Protein AF-A0A1M3EFM2-F1 (afdb_monomer)

Radius of gyration: 23.02 Å; Cα contacts (8 Å, |Δi|>4): 72; chains: 1; bounding box: 54×41×73 Å

Structure (mmCIF, N/CA/C/O backbone):
data_AF-A0A1M3EFM2-F1
#
_entry.id   AF-A0A1M3EFM2-F1
#
loop_
_atom_site.group_PDB
_atom_site.id
_atom_site.type_symbol
_atom_site.label_atom_id
_atom_site.label_alt_id
_atom_site.label_comp_id
_atom_site.label_asym_id
_atom_site.label_entity_id
_atom_site.label_seq_id
_atom_site.pdbx_PDB_ins_code
_atom_site.Cartn_x
_atom_site.Cartn_y
_atom_site.Cartn_z
_atom_site.occupancy
_atom_site.B_iso_or_equiv
_atom_site.auth_seq_id
_atom_site.auth_comp_id
_atom_site.auth_asym_id
_atom_site.auth_atom_id
_atom_site.pdbx_PDB_model_num
ATOM 1 N N . MET A 1 1 ? 13.721 -20.214 -5.350 1.00 54.94 1 MET A N 1
ATOM 2 C CA . MET A 1 1 ? 12.243 -20.210 -5.409 1.00 54.94 1 MET A CA 1
ATOM 3 C C . MET A 1 1 ? 11.793 -18.857 -5.957 1.00 54.94 1 MET A C 1
ATOM 5 O O . MET A 1 1 ? 11.859 -17.888 -5.216 1.00 54.94 1 MET A O 1
ATOM 9 N N . ARG A 1 2 ? 11.407 -18.764 -7.241 1.00 60.12 2 ARG A N 1
ATOM 10 C CA . ARG A 1 2 ? 11.190 -17.489 -7.974 1.00 60.12 2 ARG A CA 1
ATOM 11 C C . ARG A 1 2 ? 9.911 -16.706 -7.608 1.00 60.12 2 ARG A C 1
ATOM 13 O O . ARG A 1 2 ? 9.593 -15.743 -8.276 1.00 60.12 2 ARG A O 1
ATOM 20 N N . PHE A 1 3 ? 9.177 -17.084 -6.563 1.00 68.06 3 PHE A N 1
ATOM 21 C CA . PHE A 1 3 ? 7.923 -16.411 -6.173 1.00 68.06 3 PHE A CA 1
ATOM 22 C C . PHE A 1 3 ? 7.777 -16.231 -4.660 1.00 68.06 3 PHE A C 1
ATOM 24 O O . PHE A 1 3 ? 6.740 -15.775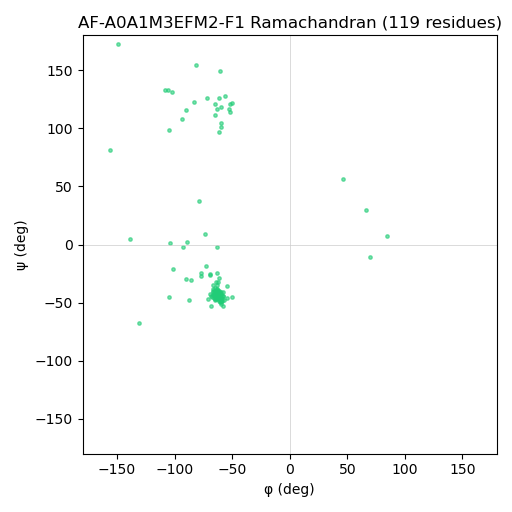 -4.187 1.00 68.06 3 PHE A O 1
ATOM 31 N N . ALA A 1 4 ? 8.800 -16.599 -3.882 1.00 77.00 4 ALA A N 1
ATOM 32 C CA . ALA A 1 4 ? 8.683 -16.623 -2.427 1.00 77.00 4 ALA A CA 1
ATOM 33 C C . ALA A 1 4 ? 8.444 -15.221 -1.843 1.00 77.00 4 ALA A C 1
ATOM 35 O O . ALA A 1 4 ? 7.718 -15.092 -0.864 1.00 77.00 4 ALA A O 1
ATOM 36 N N . TYR A 1 5 ? 8.989 -14.176 -2.476 1.00 77.12 5 TYR A N 1
ATOM 37 C CA . TYR A 1 5 ? 8.787 -12.794 -2.042 1.00 77.12 5 TYR A CA 1
ATOM 38 C C . TYR A 1 5 ? 7.340 -12.324 -2.241 1.00 77.12 5 TYR A C 1
ATOM 40 O O . TYR A 1 5 ? 6.695 -11.906 -1.283 1.00 77.12 5 TYR A O 1
ATOM 48 N N . LEU A 1 6 ? 6.802 -12.472 -3.458 1.00 78.69 6 LEU A N 1
ATOM 49 C CA . LEU A 1 6 ? 5.406 -12.138 -3.751 1.00 78.69 6 LEU A CA 1
ATOM 50 C C . LEU A 1 6 ? 4.446 -12.964 -2.879 1.00 78.69 6 LEU A C 1
ATOM 52 O O . LEU A 1 6 ? 3.498 -12.423 -2.318 1.00 78.69 6 LEU A O 1
ATOM 56 N N . GLY A 1 7 ? 4.725 -14.260 -2.707 1.00 82.56 7 GLY A N 1
ATOM 57 C CA . GLY A 1 7 ? 3.955 -15.132 -1.823 1.00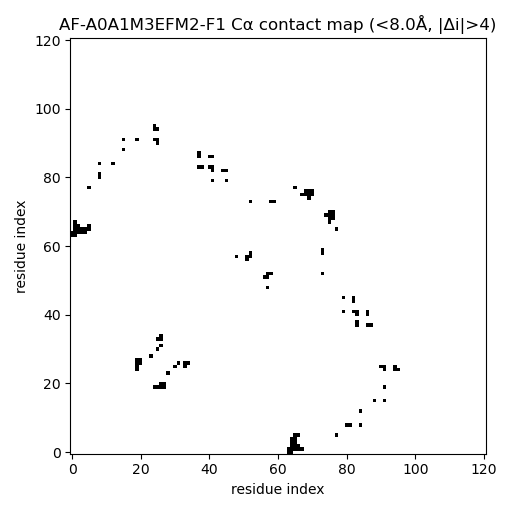 82.56 7 GLY A CA 1
ATOM 58 C C . GLY A 1 7 ? 3.948 -14.640 -0.373 1.00 82.56 7 GLY A C 1
ATOM 59 O O . GLY A 1 7 ? 2.880 -14.506 0.218 1.00 82.56 7 GLY A O 1
ATOM 60 N N . ALA A 1 8 ? 5.113 -14.307 0.190 1.00 83.56 8 ALA A N 1
ATOM 61 C CA . ALA A 1 8 ? 5.218 -13.770 1.547 1.00 83.56 8 ALA A CA 1
ATOM 62 C C . ALA A 1 8 ? 4.472 -12.434 1.710 1.00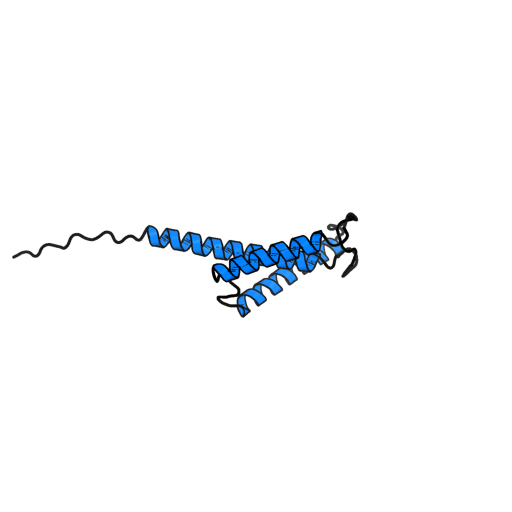 83.56 8 ALA A C 1
ATOM 64 O O . ALA A 1 8 ? 3.788 -12.235 2.716 1.00 83.56 8 ALA A O 1
ATOM 65 N N . LEU A 1 9 ? 4.552 -11.551 0.710 1.00 84.06 9 LEU A N 1
ATOM 66 C CA . LEU A 1 9 ? 3.802 -10.295 0.660 1.00 84.06 9 LEU A CA 1
ATOM 67 C C . LEU A 1 9 ? 2.294 -10.532 0.690 1.00 84.06 9 LEU A C 1
ATOM 69 O O . LEU A 1 9 ? 1.602 -9.939 1.512 1.00 84.06 9 LEU A O 1
ATOM 73 N N . LEU A 1 10 ? 1.785 -11.431 -0.155 1.00 85.62 10 LEU A N 1
ATOM 74 C CA . LEU A 1 10 ? 0.355 -11.734 -0.221 1.00 85.62 10 LEU A CA 1
ATOM 75 C C . LEU A 1 10 ? -0.154 -12.405 1.057 1.00 85.62 10 LEU A C 1
ATOM 77 O O . LEU A 1 10 ? -1.221 -12.040 1.544 1.00 85.62 10 LEU A O 1
ATOM 81 N N . VAL A 1 11 ? 0.610 -13.336 1.641 1.00 89.69 11 VAL A N 1
ATOM 82 C CA . VAL A 1 11 ? 0.260 -13.945 2.936 1.00 89.69 11 VAL A CA 1
ATOM 83 C C . VAL A 1 11 ? 0.223 -12.884 4.037 1.00 89.69 11 VAL A C 1
ATOM 85 O O . VAL A 1 11 ? -0.724 -12.847 4.823 1.00 89.69 11 VAL A O 1
ATOM 88 N N . SER A 1 12 ? 1.205 -11.981 4.069 1.00 88.06 12 SER A N 1
ATOM 89 C CA . SER A 1 12 ? 1.260 -10.902 5.063 1.00 88.06 12 SER A CA 1
ATOM 90 C C . SER A 1 12 ? 0.113 -9.905 4.880 1.00 88.06 12 SER A C 1
ATOM 92 O O . SER A 1 12 ? -0.550 -9.542 5.851 1.00 88.06 12 SER A O 1
ATOM 94 N N . ALA A 1 13 ? -0.180 -9.510 3.638 1.00 85.25 13 ALA A N 1
ATOM 95 C CA . ALA A 1 13 ? -1.313 -8.652 3.297 1.00 85.25 13 ALA A CA 1
ATOM 96 C C . ALA A 1 13 ? -2.651 -9.307 3.673 1.00 85.25 13 ALA A C 1
ATOM 98 O O . ALA A 1 13 ? -3.520 -8.653 4.247 1.00 85.25 13 ALA A O 1
ATOM 99 N N . GLY A 1 14 ? -2.796 -10.611 3.421 1.00 84.81 14 GLY A N 1
ATOM 100 C CA . GLY A 1 14 ? -3.946 -11.398 3.859 1.00 84.81 14 GLY A CA 1
ATOM 101 C C . GLY A 1 14 ? -4.102 -11.388 5.380 1.00 84.81 14 GLY A C 1
ATOM 102 O O . GLY A 1 14 ? -5.200 -11.157 5.882 1.00 84.81 14 GLY A O 1
ATOM 103 N N . GLY A 1 15 ? -3.004 -11.546 6.124 1.00 86.69 15 GLY A N 1
ATOM 104 C CA . GLY A 1 15 ? -2.989 -11.421 7.584 1.00 86.69 15 GLY A CA 1
ATOM 105 C C . GLY A 1 15 ? -3.475 -10.052 8.074 1.00 86.69 15 GLY A C 1
ATOM 106 O O . GLY A 1 15 ? -4.316 -9.984 8.973 1.00 86.69 15 GLY A O 1
ATOM 107 N N . LEU A 1 16 ? -3.018 -8.966 7.443 1.00 85.12 16 LEU A N 1
ATOM 108 C CA . LEU A 1 16 ? -3.494 -7.608 7.734 1.00 85.12 16 LEU A CA 1
ATOM 109 C C . LEU A 1 16 ? -4.986 -7.445 7.422 1.00 85.12 16 LEU A C 1
ATOM 111 O O . LEU A 1 16 ? -5.712 -6.874 8.231 1.00 85.12 16 LEU A O 1
ATOM 115 N N . ALA A 1 17 ? -5.467 -7.998 6.306 1.00 82.50 17 ALA A N 1
ATOM 116 C CA . ALA A 1 17 ? -6.881 -7.947 5.937 1.00 82.50 17 ALA A CA 1
ATOM 117 C C . ALA A 1 17 ? -7.771 -8.721 6.925 1.00 82.50 17 ALA A C 1
ATOM 119 O O . ALA A 1 17 ? -8.866 -8.268 7.265 1.00 82.50 17 ALA A O 1
ATOM 120 N N . LEU A 1 18 ? -7.302 -9.862 7.445 1.00 84.69 18 LEU A N 1
ATOM 121 C CA . LEU A 1 18 ? -7.990 -10.583 8.521 1.00 84.69 18 LEU A CA 1
ATOM 122 C C . LEU A 1 18 ? -8.054 -9.749 9.806 1.00 84.69 18 LEU A C 1
ATOM 124 O O . LEU A 1 18 ? -9.087 -9.746 10.480 1.00 84.69 18 LEU A O 1
ATOM 128 N N . LEU A 1 19 ? -6.976 -9.041 10.142 1.00 80.19 19 LEU A N 1
ATOM 129 C CA . LEU A 1 19 ? -6.912 -8.167 11.311 1.00 80.19 19 LEU A CA 1
ATOM 130 C C . LEU A 1 19 ? -7.870 -6.974 11.178 1.00 80.19 19 LEU A C 1
ATOM 132 O O . LEU A 1 19 ? -8.651 -6.694 12.092 1.00 80.19 19 LEU A O 1
ATOM 136 N N . ASP A 1 20 ? -7.865 -6.332 10.010 1.00 80.50 20 ASP A N 1
ATOM 137 C CA . ASP A 1 20 ? -8.764 -5.235 9.653 1.00 80.50 20 ASP A CA 1
ATOM 138 C C . ASP A 1 20 ? -10.231 -5.681 9.695 1.00 80.50 20 ASP A C 1
ATOM 140 O O . ASP A 1 20 ? -11.072 -5.004 10.287 1.00 80.50 20 ASP A O 1
ATOM 144 N N . ARG A 1 21 ? -10.541 -6.883 9.191 1.00 77.25 21 ARG A N 1
ATOM 145 C CA . ARG A 1 21 ? -11.879 -7.481 9.307 1.00 77.25 21 ARG A CA 1
ATOM 146 C C . ARG A 1 21 ? -12.262 -7.761 10.760 1.00 77.25 21 ARG A C 1
ATOM 148 O O . ARG A 1 21 ? -13.385 -7.450 11.155 1.00 77.25 21 ARG A O 1
ATOM 155 N N . ARG A 1 22 ? -11.367 -8.359 11.556 1.00 81.00 22 ARG A N 1
ATOM 156 C CA . ARG A 1 22 ? -11.642 -8.748 12.953 1.00 81.00 22 ARG A CA 1
ATOM 157 C C . ARG A 1 22 ? -11.981 -7.543 13.823 1.00 81.00 22 ARG A C 1
ATOM 159 O O . ARG A 1 22 ? -12.859 -7.637 14.678 1.00 81.00 22 ARG A O 1
ATOM 166 N N . TRP A 1 23 ? -11.288 -6.429 13.624 1.00 71.62 23 TRP A N 1
ATOM 167 C CA . TRP A 1 23 ? -11.473 -5.218 14.424 1.00 71.62 23 TRP A CA 1
ATOM 168 C C . TRP A 1 23 ? -12.262 -4.120 13.705 1.00 71.62 23 TRP A C 1
ATOM 170 O O . TRP A 1 23 ? -12.486 -3.065 14.295 1.00 71.62 23 TRP A O 1
ATOM 180 N N . ARG A 1 24 ? -12.717 -4.368 12.469 1.00 69.50 24 ARG A N 1
ATOM 181 C CA . ARG A 1 24 ? -13.468 -3.438 11.607 1.00 69.50 24 ARG A CA 1
ATOM 182 C C . ARG A 1 24 ? -12.816 -2.050 11.582 1.00 69.50 24 ARG A C 1
ATOM 184 O O . ARG A 1 24 ? -13.424 -1.082 12.027 1.00 69.50 24 ARG A O 1
ATOM 191 N N . L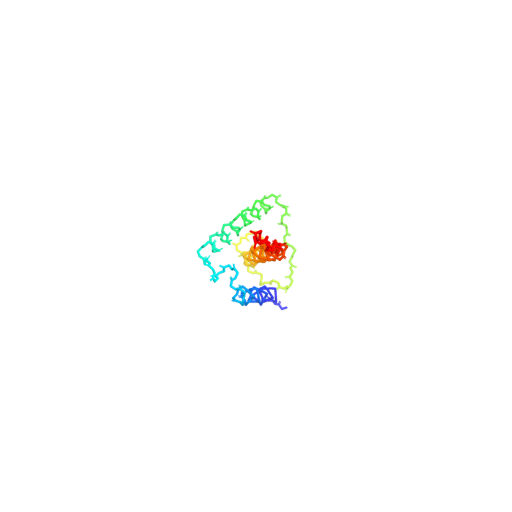EU A 1 25 ? -11.539 -1.970 11.203 1.00 63.94 25 LEU A N 1
ATOM 192 C CA . LEU A 1 25 ? -10.698 -0.776 11.396 1.00 63.94 25 LEU A CA 1
ATOM 193 C C . LEU A 1 25 ? -10.789 0.249 10.261 1.00 63.94 25 LEU A C 1
ATOM 195 O O . LEU A 1 25 ? -10.928 1.439 10.536 1.00 63.94 25 LEU A O 1
ATOM 199 N N . LEU A 1 26 ? -10.688 -0.196 9.011 1.00 65.62 26 LEU A N 1
ATOM 200 C CA . LEU A 1 26 ? -10.632 0.670 7.835 1.00 65.62 26 LEU A CA 1
ATOM 201 C C . LEU A 1 26 ? -11.601 0.236 6.750 1.00 65.62 26 LEU A C 1
ATOM 203 O O . LEU A 1 26 ? -12.565 0.943 6.463 1.00 65.62 26 LEU A O 1
ATOM 207 N N . LEU A 1 27 ? -11.353 -0.919 6.132 1.00 61.56 27 LEU A N 1
ATOM 208 C CA . LEU A 1 27 ? -12.127 -1.343 4.967 1.00 61.56 27 LEU A CA 1
ATOM 209 C C . LEU A 1 27 ? -13.570 -1.692 5.365 1.00 61.56 27 LEU A C 1
ATOM 211 O O . LEU A 1 27 ? -14.482 -1.560 4.565 1.00 61.56 27 LEU A O 1
ATOM 215 N N . TRP A 1 28 ? -13.810 -2.071 6.620 1.00 66.38 28 TRP A N 1
ATOM 216 C CA . TRP A 1 28 ? -15.146 -2.419 7.121 1.00 66.38 28 TRP A CA 1
ATOM 217 C C . TRP A 1 28 ? -15.892 -1.234 7.751 1.00 66.38 28 TRP A C 1
ATOM 219 O O . TRP A 1 28 ? -17.036 -1.405 8.175 1.00 66.38 28 TRP A O 1
ATOM 229 N N . GLU A 1 29 ? -15.251 -0.065 7.819 1.00 70.00 29 GLU A N 1
ATOM 230 C CA . GLU A 1 29 ? -15.843 1.191 8.291 1.00 70.00 29 GLU A CA 1
ATOM 231 C C . GLU A 1 29 ? -16.139 2.123 7.107 1.00 70.00 29 GLU A C 1
ATOM 233 O O . GLU A 1 29 ? -17.246 2.637 7.008 1.00 70.00 29 GLU A O 1
ATOM 238 N N . ASP A 1 30 ? -15.196 2.277 6.166 1.00 79.31 30 ASP A N 1
ATOM 239 C CA . ASP A 1 30 ? -15.361 3.148 4.996 1.00 79.31 30 ASP A CA 1
ATOM 240 C C . ASP A 1 30 ? -14.444 2.718 3.825 1.00 79.31 30 ASP A C 1
ATOM 242 O O . ASP A 1 30 ? -13.378 3.298 3.581 1.00 79.31 30 ASP A O 1
ATOM 246 N N . VAL A 1 31 ? -14.866 1.698 3.056 1.00 81.12 31 VAL A N 1
ATOM 247 C CA . VAL A 1 31 ? -14.092 1.139 1.918 1.00 81.12 31 VAL A CA 1
ATOM 248 C C . VAL A 1 31 ? -13.622 2.236 0.962 1.00 81.12 31 VAL A C 1
ATOM 250 O O . VAL A 1 31 ? -12.468 2.243 0.545 1.00 81.12 31 VAL A O 1
ATOM 253 N N . ARG A 1 32 ? -14.502 3.185 0.616 1.00 85.62 32 ARG A N 1
ATOM 254 C CA . ARG A 1 32 ? -14.198 4.231 -0.373 1.00 85.62 32 ARG A CA 1
ATOM 255 C C . ARG A 1 32 ? -13.025 5.102 0.060 1.00 85.62 32 ARG A C 1
ATOM 257 O O . ARG A 1 32 ? -12.101 5.302 -0.720 1.00 85.62 32 ARG A O 1
ATOM 264 N N . ARG A 1 33 ? -13.042 5.593 1.303 1.00 85.75 33 ARG A N 1
ATOM 265 C CA . ARG A 1 33 ? -11.964 6.439 1.834 1.00 85.75 33 ARG A CA 1
ATOM 266 C C . ARG A 1 33 ? -10.663 5.654 1.938 1.00 85.75 33 ARG A C 1
ATOM 268 O O . ARG A 1 33 ? -9.624 6.159 1.529 1.00 85.75 33 ARG A O 1
ATOM 275 N N . ALA A 1 34 ? -10.734 4.415 2.426 1.00 85.56 34 ALA A N 1
ATOM 276 C CA . ALA A 1 34 ? -9.571 3.544 2.538 1.00 85.56 34 ALA A CA 1
ATOM 277 C C . ALA A 1 34 ? -8.922 3.287 1.168 1.00 85.56 34 ALA A C 1
ATOM 279 O O . ALA A 1 34 ? -7.713 3.431 1.028 1.00 85.56 34 ALA A O 1
ATOM 280 N N . VAL A 1 35 ? -9.719 2.987 0.139 1.00 87.88 35 VAL A N 1
ATOM 281 C CA . VAL A 1 35 ? -9.215 2.776 -1.225 1.00 87.88 35 VAL A CA 1
ATOM 282 C C . VAL A 1 35 ? -8.607 4.054 -1.801 1.00 87.88 35 VAL A C 1
ATOM 284 O O . VAL A 1 35 ? -7.530 3.986 -2.380 1.00 87.88 35 VAL A O 1
ATOM 287 N N . ILE A 1 36 ? -9.240 5.218 -1.619 1.00 91.94 36 ILE A N 1
ATOM 288 C CA . ILE A 1 36 ? -8.700 6.495 -2.114 1.00 91.94 36 ILE A CA 1
ATOM 289 C C . ILE A 1 36 ? -7.333 6.781 -1.486 1.00 91.94 36 ILE A C 1
ATOM 291 O O . ILE A 1 36 ? -6.379 7.059 -2.208 1.00 91.94 36 ILE A O 1
ATOM 295 N N . VAL A 1 37 ? -7.217 6.669 -0.159 1.00 91.62 37 VAL A N 1
ATOM 296 C CA . VAL A 1 37 ? -5.950 6.911 0.547 1.00 91.62 37 VAL A CA 1
ATOM 297 C C . VAL A 1 37 ? -4.893 5.902 0.107 1.00 91.62 37 VAL A C 1
ATOM 299 O O . VAL A 1 37 ? -3.785 6.307 -0.230 1.00 91.62 37 VAL A O 1
ATOM 302 N N . LEU A 1 38 ? -5.247 4.618 0.019 1.00 91.56 38 LEU A N 1
ATOM 303 C CA . LEU A 1 38 ? -4.340 3.567 -0.433 1.00 91.56 38 LEU A CA 1
ATOM 304 C C . LEU A 1 38 ? -3.808 3.845 -1.844 1.00 91.56 38 LEU A C 1
ATOM 306 O O . LEU A 1 38 ? -2.599 3.878 -2.044 1.00 91.56 38 LEU A O 1
ATOM 310 N N . VAL A 1 39 ? -4.700 4.084 -2.809 1.00 93.06 39 VAL A N 1
ATOM 311 C CA . VAL A 1 39 ? -4.322 4.349 -4.205 1.00 93.06 39 VAL A CA 1
ATOM 312 C C . VAL A 1 39 ? -3.489 5.623 -4.299 1.00 93.06 39 VAL A C 1
ATOM 314 O O . VAL A 1 39 ? -2.454 5.621 -4.957 1.00 93.06 39 VAL A O 1
ATOM 317 N N . SER A 1 40 ? -3.890 6.693 -3.610 1.00 95.88 40 SER A N 1
ATOM 318 C CA . SER A 1 40 ? -3.134 7.948 -3.612 1.00 95.88 40 SER A CA 1
ATOM 319 C C . SER A 1 40 ? -1.729 7.784 -3.020 1.00 95.88 40 SER A C 1
ATOM 321 O O . SER A 1 40 ? -0.767 8.249 -3.622 1.00 95.88 40 SER A O 1
ATOM 323 N N . GLY A 1 41 ? -1.586 7.059 -1.906 1.00 93.56 41 GLY A N 1
ATOM 324 C CA . GLY A 1 41 ? -0.293 6.771 -1.287 1.00 93.56 41 GLY A CA 1
ATOM 325 C C . GLY A 1 41 ? 0.613 5.948 -2.198 1.00 93.56 41 GLY A C 1
ATOM 326 O O . GLY A 1 41 ? 1.775 6.303 -2.382 1.00 93.56 41 GLY A O 1
ATOM 327 N N . VAL A 1 42 ? 0.066 4.907 -2.834 1.00 94.56 42 VAL A N 1
ATOM 328 C CA . VAL A 1 42 ? 0.806 4.096 -3.811 1.00 94.56 42 VAL A CA 1
ATOM 329 C C . VAL A 1 42 ? 1.271 4.948 -4.987 1.00 94.56 42 VAL A C 1
ATOM 331 O O . VAL A 1 42 ? 2.433 4.856 -5.360 1.00 94.56 42 VAL A O 1
ATOM 334 N N . LEU A 1 43 ? 0.410 5.801 -5.552 1.00 94.50 43 LEU A N 1
ATOM 335 C CA . LEU A 1 43 ? 0.780 6.668 -6.676 1.00 94.50 43 LEU A CA 1
ATOM 336 C C . LEU A 1 43 ? 1.882 7.667 -6.306 1.00 94.50 43 LEU A C 1
ATOM 338 O O . LEU A 1 43 ? 2.788 7.891 -7.105 1.00 94.50 43 LEU A O 1
ATOM 342 N N . VAL A 1 44 ? 1.823 8.248 -5.106 1.00 94.81 44 VAL A N 1
ATOM 343 C CA . VAL A 1 44 ? 2.852 9.178 -4.617 1.00 94.81 44 VAL A CA 1
ATOM 344 C C . VAL A 1 44 ? 4.193 8.470 -4.444 1.00 94.81 44 VAL A C 1
ATOM 346 O O . VAL A 1 44 ? 5.205 8.970 -4.931 1.00 94.81 44 VAL A O 1
ATOM 349 N N . LEU A 1 45 ? 4.210 7.304 -3.790 1.00 92.31 45 LEU A N 1
ATOM 350 C CA . LEU A 1 45 ? 5.441 6.538 -3.581 1.00 92.31 45 LEU A CA 1
ATOM 351 C C . LEU A 1 45 ? 6.012 6.024 -4.901 1.00 92.31 45 LEU A C 1
ATOM 353 O O . LEU A 1 45 ? 7.200 6.175 -5.143 1.00 92.31 45 LEU A O 1
ATOM 357 N N . LEU A 1 46 ? 5.159 5.527 -5.796 1.00 91.12 46 LEU A N 1
ATOM 358 C CA . LEU A 1 46 ? 5.583 5.078 -7.117 1.00 91.12 46 LEU A CA 1
ATOM 359 C C . LEU A 1 46 ? 6.163 6.232 -7.947 1.00 91.12 46 LEU A C 1
ATOM 361 O O . LEU A 1 46 ? 7.147 6.056 -8.656 1.00 91.12 46 LEU A O 1
ATOM 365 N N . GLY A 1 47 ? 5.582 7.431 -7.850 1.00 90.38 47 GLY A N 1
ATOM 366 C CA . GLY A 1 47 ? 6.147 8.631 -8.462 1.00 90.38 47 GLY A CA 1
ATOM 367 C C . GLY A 1 47 ? 7.533 8.965 -7.906 1.00 90.38 47 GLY A C 1
ATOM 368 O O . GLY A 1 47 ? 8.437 9.288 -8.674 1.00 90.38 47 GLY A O 1
ATOM 369 N N . ALA A 1 48 ? 7.722 8.839 -6.590 1.00 89.38 48 ALA A N 1
ATOM 370 C CA . ALA A 1 48 ? 9.022 9.026 -5.952 1.00 89.38 48 ALA A CA 1
ATOM 371 C C . ALA A 1 48 ? 10.044 7.957 -6.385 1.00 89.38 48 ALA A C 1
ATOM 373 O O . ALA A 1 48 ? 11.189 8.312 -6.670 1.00 89.38 48 ALA A O 1
ATOM 374 N N . ASP A 1 49 ? 9.628 6.693 -6.515 1.00 86.31 49 ASP A N 1
ATOM 375 C CA . ASP A 1 49 ? 10.468 5.603 -7.029 1.00 86.31 49 ASP A CA 1
ATOM 376 C C . ASP A 1 49 ? 10.930 5.910 -8.455 1.00 86.31 49 ASP A C 1
ATOM 378 O O . ASP A 1 49 ? 12.125 5.874 -8.741 1.00 86.31 49 ASP A O 1
ATOM 382 N N . LEU A 1 50 ? 10.012 6.308 -9.343 1.00 85.62 50 LEU A N 1
ATOM 383 C CA . LEU A 1 50 ? 10.340 6.679 -10.724 1.00 85.62 50 LEU A CA 1
ATOM 384 C C . LEU A 1 50 ? 11.321 7.854 -10.790 1.00 85.62 50 LEU A C 1
ATOM 386 O O . LEU A 1 50 ? 12.250 7.832 -11.599 1.00 85.62 50 LEU A O 1
ATOM 390 N N . VAL A 1 51 ? 11.152 8.863 -9.930 1.00 88.69 51 VAL A N 1
ATOM 391 C CA . VAL A 1 51 ? 12.104 9.977 -9.818 1.00 88.69 51 VAL A CA 1
ATOM 392 C C . VAL A 1 51 ? 13.469 9.470 -9.358 1.00 88.69 51 VAL A C 1
ATOM 394 O O . VAL A 1 51 ? 14.484 9.852 -9.938 1.00 88.69 51 VAL A O 1
ATOM 397 N N . GLY A 1 52 ? 13.531 8.595 -8.357 1.00 84.31 52 GLY A N 1
ATOM 398 C CA . GLY A 1 52 ? 14.797 8.046 -7.882 1.00 84.31 52 GLY A CA 1
ATOM 399 C C . GLY A 1 52 ? 15.490 7.150 -8.916 1.00 84.31 52 GLY A C 1
ATOM 400 O O . GLY A 1 52 ? 16.705 7.248 -9.072 1.00 84.31 52 GLY A O 1
ATOM 401 N N . ILE A 1 53 ? 14.742 6.349 -9.681 1.00 82.56 53 ILE A N 1
ATOM 402 C CA . ILE A 1 53 ? 15.269 5.552 -10.802 1.00 82.56 53 ILE A CA 1
ATOM 403 C C . ILE A 1 53 ? 15.837 6.480 -11.879 1.00 82.56 53 ILE A C 1
ATOM 405 O O . ILE A 1 53 ? 16.968 6.290 -12.321 1.00 82.56 53 ILE A O 1
ATOM 409 N N . ALA A 1 54 ? 15.101 7.530 -12.255 1.00 81.44 54 ALA A N 1
ATOM 410 C CA . ALA A 1 54 ? 15.557 8.501 -13.249 1.00 81.44 54 ALA A CA 1
ATOM 411 C C . ALA A 1 54 ? 16.839 9.244 -12.824 1.00 81.44 54 ALA A C 1
ATOM 413 O O . ALA A 1 54 ? 17.632 9.633 -13.677 1.00 81.44 54 ALA A O 1
ATOM 414 N N . ASN A 1 55 ? 17.060 9.415 -11.517 1.00 84.75 55 ASN A N 1
ATOM 415 C CA . ASN A 1 55 ? 18.271 10.020 -10.953 1.00 84.75 55 ASN A CA 1
ATOM 416 C C . ASN A 1 55 ? 19.392 9.001 -10.664 1.00 84.75 55 ASN A C 1
ATOM 418 O O . ASN A 1 55 ? 20.435 9.386 -10.139 1.00 84.75 55 ASN A O 1
ATOM 422 N N . GLY A 1 56 ? 19.198 7.713 -10.972 1.00 76.62 56 GLY A N 1
ATOM 423 C CA . GLY A 1 56 ? 20.179 6.661 -10.688 1.00 76.62 56 GLY A CA 1
ATOM 424 C C . GLY A 1 56 ? 20.397 6.415 -9.191 1.00 76.62 56 GLY A C 1
ATOM 425 O O . GLY A 1 56 ? 21.495 6.064 -8.780 1.00 76.62 56 G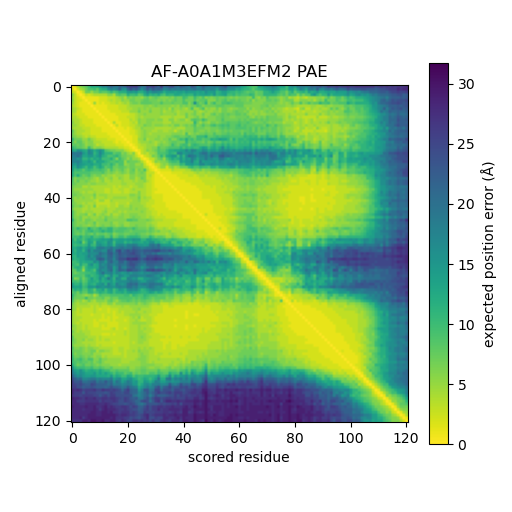LY A O 1
ATOM 426 N N . LEU A 1 57 ? 19.385 6.649 -8.352 1.00 77.44 57 LEU A N 1
ATOM 427 C CA . LEU A 1 57 ? 19.438 6.394 -6.906 1.00 77.44 57 LEU A CA 1
ATOM 428 C C . LEU A 1 57 ? 18.978 4.973 -6.556 1.00 77.44 57 LEU A C 1
ATOM 430 O O . LEU A 1 57 ? 19.453 4.391 -5.582 1.00 77.44 57 LEU A O 1
ATOM 434 N N . PHE A 1 58 ? 18.073 4.408 -7.356 1.00 68.56 58 PHE A N 1
ATOM 435 C CA . PHE A 1 58 ? 17.551 3.056 -7.172 1.00 68.56 58 PHE A CA 1
ATOM 436 C C . PHE A 1 58 ? 18.163 2.117 -8.206 1.00 68.56 58 PHE A C 1
ATOM 438 O O . PHE A 1 58 ? 17.704 2.058 -9.340 1.00 68.56 58 PHE A O 1
ATOM 445 N N . PHE A 1 59 ? 19.198 1.385 -7.792 1.00 62.88 59 PHE A N 1
ATOM 446 C CA . PHE A 1 59 ? 19.776 0.297 -8.577 1.00 62.88 59 PHE A CA 1
ATOM 447 C C . PHE A 1 59 ? 19.316 -1.047 -8.036 1.00 62.88 59 PHE A C 1
ATOM 449 O O . PHE A 1 59 ? 19.435 -1.329 -6.837 1.00 62.88 59 PHE A O 1
ATOM 456 N N . ARG A 1 60 ? 18.850 -1.925 -8.923 1.00 62.78 60 ARG A N 1
ATOM 457 C CA . ARG A 1 60 ? 18.440 -3.269 -8.519 1.00 62.78 60 ARG A CA 1
ATOM 458 C C . ARG A 1 60 ? 19.587 -4.272 -8.582 1.00 62.78 60 ARG A C 1
ATOM 460 O O . ARG A 1 60 ? 20.045 -4.659 -9.653 1.00 62.78 60 ARG A O 1
ATOM 467 N N . ALA A 1 61 ? 19.970 -4.812 -7.427 1.00 57.12 61 ALA A N 1
ATOM 468 C CA . ALA A 1 61 ? 20.782 -6.024 -7.380 1.00 57.12 61 ALA A CA 1
ATOM 469 C C . ALA A 1 61 ? 19.919 -7.242 -7.787 1.00 57.12 61 ALA A C 1
ATOM 471 O O . ALA A 1 61 ? 18.855 -7.462 -7.196 1.00 57.12 61 ALA A O 1
ATOM 472 N N . PRO A 1 62 ? 20.327 -8.061 -8.774 1.00 55.69 62 PRO A N 1
ATOM 473 C CA . PRO A 1 62 ? 19.564 -9.238 -9.175 1.00 55.69 62 PRO A CA 1
ATOM 474 C C . PRO A 1 62 ? 19.516 -10.259 -8.029 1.00 55.69 62 PRO A C 1
ATOM 476 O O . PRO A 1 62 ? 20.521 -10.876 -7.681 1.00 55.69 62 PRO A O 1
ATOM 479 N N . THR A 1 63 ? 18.338 -10.475 -7.438 1.00 57.06 63 THR A N 1
ATOM 480 C CA . THR A 1 63 ? 18.135 -11.467 -6.370 1.00 57.06 63 THR A CA 1
ATOM 481 C C . THR A 1 63 ? 17.322 -12.665 -6.878 1.00 57.06 63 THR A C 1
ATOM 483 O O . THR A 1 63 ? 16.277 -12.520 -7.508 1.00 57.06 63 THR A O 1
ATOM 486 N N . ARG A 1 64 ? 17.778 -13.896 -6.580 1.00 58.06 64 ARG A N 1
ATOM 487 C CA . ARG A 1 64 ? 17.188 -15.182 -7.050 1.00 58.06 64 ARG A CA 1
ATOM 488 C C . ARG A 1 64 ? 15.752 -15.474 -6.569 1.00 58.06 64 ARG A C 1
ATOM 490 O O . ARG A 1 64 ? 15.204 -16.535 -6.883 1.00 58.06 64 ARG A O 1
ATOM 497 N N . VAL A 1 65 ? 15.174 -14.594 -5.757 1.00 58.38 65 VAL A N 1
ATOM 498 C CA . VAL A 1 65 ? 13.890 -14.797 -5.066 1.00 58.38 65 VAL A CA 1
ATOM 499 C C . VAL A 1 65 ? 12.736 -14.069 -5.765 1.00 58.38 65 VAL A C 1
ATOM 501 O O . VAL A 1 65 ? 11.579 -14.455 -5.597 1.00 58.38 65 VAL A O 1
ATOM 504 N N . MET A 1 66 ? 13.047 -13.050 -6.567 1.00 59.16 66 MET A N 1
ATOM 505 C CA . MET A 1 66 ? 12.060 -12.249 -7.292 1.00 59.16 66 MET A CA 1
ATOM 506 C C . MET A 1 66 ? 11.630 -12.968 -8.583 1.00 59.16 66 MET A C 1
ATOM 508 O O . MET A 1 66 ? 12.372 -13.793 -9.127 1.00 59.16 66 MET A O 1
ATOM 512 N N . THR A 1 67 ? 10.424 -12.671 -9.070 1.00 60.88 67 THR A N 1
ATOM 513 C CA . THR A 1 67 ? 9.842 -13.304 -10.270 1.00 60.88 67 THR A CA 1
ATOM 514 C C . THR A 1 67 ? 10.677 -13.028 -11.518 1.00 60.88 67 THR A C 1
ATOM 516 O O . THR A 1 67 ? 10.829 -13.894 -12.386 1.00 60.88 67 THR A O 1
ATOM 519 N N . GLY A 1 68 ? 11.306 -11.850 -11.553 1.00 64.69 68 GLY A N 1
ATOM 520 C CA . GLY A 1 68 ? 12.061 -11.339 -12.693 1.00 64.69 68 GLY A CA 1
ATOM 521 C C . GLY A 1 68 ? 11.177 -10.643 -13.729 1.00 64.69 68 GLY A C 1
ATOM 522 O O . GLY A 1 68 ? 11.681 -10.294 -14.791 1.00 64.69 68 GLY A O 1
ATOM 523 N N . VAL A 1 69 ? 9.885 -10.442 -13.439 1.00 68.38 69 VAL A N 1
ATOM 524 C CA . VAL A 1 69 ? 8.974 -9.664 -14.287 1.00 68.38 69 VAL A CA 1
ATOM 525 C C . VAL A 1 69 ? 9.147 -8.180 -13.966 1.00 68.38 69 VAL A C 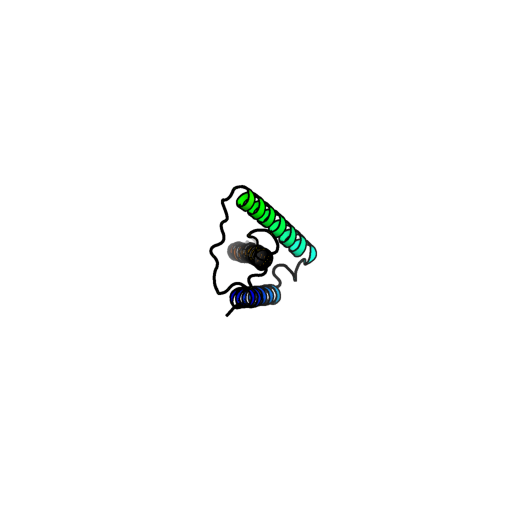1
ATOM 527 O O . VAL A 1 69 ? 9.003 -7.759 -12.817 1.00 68.38 69 VAL A O 1
ATOM 530 N N . LEU A 1 70 ? 9.476 -7.399 -14.992 1.00 70.62 70 LEU A N 1
ATOM 531 C CA . LEU A 1 70 ? 9.701 -5.962 -14.897 1.00 70.62 70 LEU A CA 1
ATOM 532 C C . LEU A 1 70 ? 8.516 -5.213 -15.508 1.00 70.62 70 LEU A C 1
ATOM 534 O O . LEU A 1 70 ? 8.058 -5.549 -16.598 1.00 70.62 70 LEU A O 1
ATOM 538 N N . LEU A 1 71 ? 8.030 -4.208 -14.788 1.00 64.94 71 LEU A N 1
ATOM 539 C CA . LEU A 1 71 ? 6.995 -3.280 -15.228 1.00 64.94 71 LEU A CA 1
ATOM 540 C C . LEU A 1 71 ? 7.591 -2.103 -16.023 1.00 64.94 71 LEU A C 1
ATOM 542 O O . LEU A 1 71 ? 6.941 -1.578 -16.920 1.00 64.94 71 LEU A O 1
ATOM 546 N N . ALA A 1 72 ? 8.826 -1.708 -15.701 1.00 65.88 72 ALA A N 1
ATOM 547 C CA . ALA A 1 72 ? 9.618 -0.672 -16.370 1.00 65.88 72 ALA A CA 1
ATOM 548 C C . ALA A 1 72 ? 11.121 -1.021 -16.251 1.00 65.88 72 ALA A C 1
ATOM 550 O O . ALA A 1 72 ? 11.448 -1.976 -15.534 1.00 65.88 72 ALA A O 1
ATOM 551 N N . PRO A 1 73 ? 12.053 -0.300 -16.915 1.00 62.34 73 PRO A N 1
ATOM 552 C CA . PRO A 1 73 ? 13.483 -0.488 -16.680 1.00 62.34 73 PRO A CA 1
ATOM 553 C C . PRO A 1 73 ? 13.766 -0.389 -15.177 1.00 62.34 73 PRO A C 1
ATOM 555 O O . PRO A 1 73 ? 13.399 0.590 -14.540 1.00 62.34 73 PRO A O 1
ATOM 558 N N . GLU A 1 74 ? 14.330 -1.455 -14.614 1.00 70.88 74 GLU A N 1
ATOM 559 C CA . GLU A 1 74 ? 14.626 -1.630 -13.183 1.00 70.88 74 GLU A CA 1
ATOM 560 C C . GLU A 1 74 ? 13.439 -1.800 -12.214 1.00 70.88 74 GLU A C 1
ATOM 562 O O . GLU A 1 74 ? 13.669 -2.274 -11.103 1.00 70.88 74 GLU A O 1
ATOM 567 N N . LEU A 1 75 ? 12.185 -1.577 -12.631 1.00 74.12 75 LEU A N 1
ATOM 568 C CA . LEU A 1 75 ? 11.012 -1.650 -11.746 1.00 74.12 75 LEU A CA 1
ATOM 569 C C . LEU A 1 75 ? 10.333 -3.046 -11.762 1.00 74.12 75 LEU A C 1
ATOM 571 O O . LEU A 1 75 ? 9.684 -3.394 -12.751 1.00 74.12 75 LEU A O 1
ATOM 575 N N . PRO A 1 76 ? 10.433 -3.875 -10.704 1.00 82.31 76 PRO A N 1
ATOM 576 C CA . PRO A 1 76 ? 9.656 -5.106 -10.547 1.00 82.31 76 PRO A CA 1
ATOM 577 C C . PRO A 1 76 ? 8.144 -4.892 -10.515 1.00 82.31 76 PRO A C 1
ATOM 579 O O . PRO A 1 76 ? 7.651 -3.944 -9.912 1.00 82.31 76 PRO A O 1
ATOM 582 N N . VAL A 1 77 ? 7.391 -5.880 -11.005 1.00 80.25 77 VAL A N 1
ATOM 583 C CA . VAL A 1 77 ? 5.936 -5.947 -10.764 1.00 80.25 77 VAL A CA 1
ATOM 584 C C . VAL A 1 77 ? 5.585 -6.113 -9.279 1.00 80.25 77 VAL A C 1
ATOM 586 O O . VAL A 1 77 ? 4.493 -5.750 -8.847 1.00 80.25 77 VAL A O 1
ATOM 589 N N . GLU A 1 78 ? 6.498 -6.655 -8.475 1.00 79.94 78 GLU A N 1
ATOM 590 C CA . GLU A 1 78 ? 6.298 -6.831 -7.037 1.00 79.94 78 GLU A CA 1
ATOM 591 C C . GLU A 1 78 ? 6.359 -5.518 -6.249 1.00 79.94 78 GLU A C 1
ATOM 593 O O . GLU A 1 78 ? 5.864 -5.474 -5.126 1.00 79.94 78 GLU A O 1
ATOM 598 N N . GLU A 1 79 ? 6.930 -4.452 -6.808 1.00 85.44 79 GLU A N 1
ATOM 599 C CA . GLU A 1 79 ? 7.109 -3.177 -6.104 1.00 85.44 79 GLU A CA 1
ATOM 600 C C . GLU A 1 79 ? 5.793 -2.427 -5.888 1.00 85.44 79 GLU A C 1
ATOM 602 O O . GLU A 1 79 ? 5.493 -2.124 -4.736 1.00 85.44 79 GLU A O 1
ATOM 607 N N . PRO A 1 80 ? 4.900 -2.267 -6.885 1.00 86.88 80 PRO A N 1
ATOM 608 C CA . PRO A 1 80 ? 3.547 -1.769 -6.633 1.00 86.88 80 PRO A CA 1
ATOM 609 C C . PRO A 1 80 ? 2.782 -2.574 -5.572 1.00 86.88 80 PRO A C 1
ATOM 611 O O . PRO A 1 80 ? 2.025 -2.006 -4.783 1.00 86.88 80 PRO A O 1
ATOM 614 N N . VAL A 1 81 ? 2.988 -3.896 -5.522 1.00 86.94 81 VAL A N 1
ATOM 615 C CA . VAL A 1 81 ? 2.367 -4.771 -4.513 1.00 86.94 81 VAL A CA 1
ATOM 616 C C . VAL A 1 81 ? 2.954 -4.502 -3.126 1.00 86.94 81 VAL A C 1
ATOM 618 O O . VAL A 1 81 ? 2.209 -4.415 -2.150 1.00 86.94 81 VAL A O 1
ATOM 621 N N . PHE A 1 82 ? 4.272 -4.333 -3.033 1.00 88.00 82 PHE A N 1
ATOM 622 C CA . PHE A 1 82 ? 4.959 -3.950 -1.804 1.00 88.00 82 PHE A CA 1
ATOM 623 C C . PHE A 1 82 ? 4.520 -2.569 -1.306 1.00 88.00 82 PHE A C 1
ATOM 625 O O . PHE A 1 82 ? 4.201 -2.430 -0.128 1.00 88.00 82 PHE A O 1
ATOM 632 N N . LEU A 1 83 ? 4.432 -1.570 -2.187 1.00 91.75 83 LEU A N 1
ATOM 633 C CA . LEU A 1 83 ? 3.957 -0.229 -1.845 1.00 91.75 83 LEU A CA 1
ATOM 634 C C . LEU A 1 83 ? 2.512 -0.263 -1.349 1.00 91.75 83 LEU A C 1
ATOM 636 O O . LEU A 1 83 ? 2.200 0.333 -0.320 1.00 91.75 83 LEU A O 1
ATOM 640 N N . ALA A 1 84 ? 1.634 -1.013 -2.022 1.00 90.94 84 ALA A N 1
ATOM 641 C CA . ALA A 1 84 ? 0.259 -1.199 -1.567 1.00 90.94 84 ALA A CA 1
ATOM 642 C C . ALA A 1 84 ? 0.211 -1.852 -0.179 1.00 90.94 84 ALA A C 1
ATOM 644 O O . ALA A 1 84 ? -0.519 -1.390 0.698 1.00 90.94 84 ALA A O 1
ATOM 645 N N . PHE A 1 85 ? 1.026 -2.883 0.052 1.00 90.25 85 PHE A N 1
ATOM 646 C CA . PHE A 1 85 ? 1.169 -3.501 1.367 1.00 90.25 85 PHE A CA 1
ATOM 647 C C . PHE A 1 85 ? 1.666 -2.502 2.424 1.00 90.25 85 PHE A C 1
ATOM 649 O O . PHE A 1 85 ? 1.083 -2.430 3.505 1.00 90.25 85 PHE A O 1
ATOM 656 N N . LEU A 1 86 ? 2.693 -1.707 2.120 1.00 91.94 86 LEU A N 1
ATOM 657 C CA . LEU A 1 86 ? 3.278 -0.723 3.030 1.00 91.94 86 LEU A CA 1
ATOM 658 C C . LEU A 1 86 ? 2.280 0.383 3.392 1.00 91.94 86 LEU A C 1
ATOM 660 O O . LEU A 1 86 ? 2.105 0.703 4.571 1.00 91.94 86 LEU A O 1
ATOM 664 N N . CYS A 1 87 ? 1.587 0.941 2.398 1.00 94.25 87 CYS A N 1
ATOM 665 C CA . CYS A 1 87 ? 0.519 1.910 2.617 1.00 94.25 87 CYS A CA 1
ATOM 666 C C . CYS A 1 87 ? -0.594 1.307 3.480 1.00 94.25 87 CYS A C 1
ATOM 668 O O . CYS A 1 87 ? -1.005 1.921 4.464 1.00 94.25 87 CYS A O 1
ATOM 670 N N . TYR A 1 88 ? -1.041 0.086 3.170 1.00 90.25 88 TYR A N 1
ATOM 671 C CA . TYR A 1 88 ? -2.097 -0.578 3.928 1.00 90.25 88 TYR A CA 1
ATOM 672 C C . TYR A 1 88 ? -1.693 -0.864 5.381 1.00 90.25 88 TYR A C 1
ATOM 674 O O . TYR A 1 88 ? -2.456 -0.568 6.302 1.00 90.25 88 TYR A O 1
ATOM 682 N N . LEU A 1 89 ? -0.471 -1.359 5.604 1.00 91.38 89 LEU A N 1
ATOM 683 C CA . LEU A 1 89 ? 0.106 -1.552 6.935 1.00 91.38 89 LEU A CA 1
ATOM 684 C C . LEU A 1 89 ? 0.121 -0.238 7.723 1.00 91.38 89 LEU A C 1
ATOM 686 O O . LEU A 1 89 ? -0.318 -0.201 8.870 1.00 91.38 89 LEU A O 1
ATOM 690 N N . THR A 1 90 ? 0.584 0.844 7.099 1.00 91.94 90 THR A N 1
ATOM 691 C CA . THR A 1 90 ? 0.692 2.164 7.735 1.00 91.94 90 THR A CA 1
ATOM 692 C C . THR A 1 90 ? -0.679 2.691 8.142 1.00 91.94 90 THR A C 1
ATOM 694 O O . THR A 1 90 ? -0.873 3.115 9.280 1.00 91.94 90 THR A O 1
ATOM 697 N N . MET A 1 91 ? -1.662 2.602 7.246 1.00 90.44 91 MET A N 1
ATOM 698 C CA . MET A 1 91 ? -3.044 2.984 7.528 1.00 90.44 91 MET A CA 1
ATOM 699 C C . MET A 1 91 ? -3.619 2.199 8.712 1.00 90.44 91 MET A C 1
ATOM 701 O O . MET A 1 91 ? -4.235 2.789 9.604 1.00 90.44 91 MET A O 1
ATOM 705 N N . LEU A 1 92 ? -3.383 0.883 8.753 1.00 89.12 92 LEU A N 1
ATOM 706 C CA . LEU A 1 92 ? -3.839 0.021 9.841 1.00 89.12 92 LEU A CA 1
ATOM 707 C C . LEU A 1 92 ? -3.175 0.380 11.177 1.00 89.12 92 LEU A C 1
ATOM 709 O O . LEU A 1 92 ? -3.854 0.409 12.203 1.00 89.12 92 LEU A O 1
ATOM 713 N N . LEU A 1 93 ? -1.876 0.695 11.169 1.00 89.38 93 LEU A N 1
ATOM 714 C CA . LEU A 1 93 ? -1.138 1.129 12.357 1.00 89.38 93 LEU A CA 1
ATOM 715 C C . LEU A 1 93 ? -1.652 2.467 12.892 1.00 89.38 93 LEU A C 1
ATOM 717 O O . LEU A 1 93 ? -1.917 2.568 14.088 1.00 89.38 93 LEU A O 1
ATOM 721 N N . VAL A 1 94 ? -1.846 3.465 12.024 1.00 89.81 94 VAL A N 1
ATOM 722 C CA . VAL A 1 94 ? -2.363 4.787 12.417 1.00 89.81 94 VAL A CA 1
ATOM 723 C C . VAL A 1 94 ? -3.749 4.652 13.046 1.00 89.81 94 VAL A C 1
ATOM 725 O O . VAL A 1 94 ? -3.963 5.091 14.174 1.00 89.81 94 VAL A O 1
ATOM 728 N N . ARG A 1 95 ? -4.675 3.952 12.382 1.00 87.38 95 ARG A N 1
ATOM 729 C CA . ARG A 1 95 ? -6.042 3.756 12.897 1.00 87.38 95 ARG A CA 1
ATOM 730 C C . ARG A 1 95 ? -6.084 2.891 14.153 1.00 87.38 95 ARG A C 1
ATOM 732 O O . ARG A 1 95 ? -6.892 3.130 15.051 1.00 87.38 95 ARG A O 1
ATOM 739 N N . GLY A 1 96 ? -5.205 1.895 14.241 1.00 85.25 96 GLY A N 1
ATOM 740 C CA . GLY A 1 96 ? -5.007 1.110 15.455 1.00 85.25 96 GLY A CA 1
ATOM 741 C C . GLY A 1 96 ? -4.549 1.981 16.627 1.00 85.25 96 GLY A C 1
ATOM 742 O O . GLY A 1 96 ? -5.135 1.905 17.708 1.00 85.25 96 GLY A O 1
ATOM 743 N N . ALA A 1 97 ? -3.558 2.847 16.405 1.00 88.25 97 ALA A N 1
ATOM 744 C CA . ALA A 1 97 ? -3.025 3.759 17.413 1.00 88.25 97 ALA A CA 1
ATOM 745 C C . ALA A 1 97 ? -4.072 4.778 17.887 1.00 88.25 97 ALA A C 1
ATOM 747 O O . ALA A 1 97 ? -4.247 4.940 19.095 1.00 88.25 97 ALA A O 1
ATOM 748 N N . GLU A 1 98 ? -4.823 5.392 16.967 1.00 88.69 98 GLU A N 1
ATOM 749 C CA . GLU A 1 98 ? -5.926 6.313 17.286 1.00 88.69 98 GLU A CA 1
ATOM 750 C C . GLU A 1 98 ? -6.954 5.661 18.220 1.00 88.69 98 GLU A C 1
ATOM 752 O O . GLU A 1 98 ? -7.331 6.237 19.243 1.00 88.69 98 GLU A O 1
ATOM 757 N N . ARG A 1 99 ? -7.366 4.418 17.931 1.00 84.81 99 ARG A N 1
ATOM 758 C CA . ARG A 1 99 ? -8.320 3.687 18.782 1.00 84.81 99 ARG A CA 1
ATOM 759 C C . ARG A 1 99 ? -7.751 3.333 20.150 1.00 84.81 99 ARG A C 1
ATOM 761 O O . ARG A 1 99 ? -8.483 3.397 21.139 1.00 84.81 99 ARG A O 1
ATOM 768 N N . VAL A 1 100 ? -6.483 2.932 20.227 1.00 86.69 100 VAL A N 1
ATOM 769 C CA . VAL A 1 100 ? -5.825 2.639 21.510 1.00 86.69 100 VAL A CA 1
ATOM 770 C C . VAL A 1 100 ? -5.737 3.903 22.361 1.00 86.69 100 VAL A C 1
ATOM 772 O O . VAL A 1 100 ? -6.028 3.845 23.556 1.00 86.69 100 VAL A O 1
ATOM 775 N N . LEU A 1 101 ? -5.391 5.040 21.756 1.00 89.94 101 LEU A N 1
ATOM 776 C CA . LEU A 1 101 ? -5.279 6.311 22.461 1.00 89.94 101 LEU A CA 1
ATOM 777 C C . LEU A 1 101 ? -6.647 6.808 22.949 1.00 89.94 101 LEU A C 1
ATOM 779 O O . LEU A 1 101 ? -6.775 7.129 24.127 1.00 89.94 101 LEU A O 1
ATOM 783 N N . ALA A 1 102 ? -7.685 6.752 22.108 1.00 87.75 102 ALA A N 1
ATOM 784 C CA . ALA A 1 102 ? -9.046 7.142 22.484 1.00 87.75 102 ALA A CA 1
ATOM 785 C C . ALA A 1 102 ? -9.585 6.341 23.685 1.00 87.75 102 ALA A C 1
ATOM 787 O O . ALA A 1 102 ? -10.185 6.906 24.598 1.00 87.75 102 ALA A O 1
ATOM 788 N N . ARG A 1 103 ? -9.315 5.026 23.736 1.00 83.88 103 ARG A N 1
ATOM 789 C CA . ARG A 1 103 ? -9.705 4.172 24.874 1.00 83.88 103 ARG A CA 1
ATOM 790 C C . ARG A 1 103 ? -9.026 4.575 26.182 1.00 83.88 103 ARG A C 1
ATOM 792 O O . ARG A 1 103 ? -9.641 4.446 27.237 1.00 83.88 103 ARG A O 1
ATOM 799 N N . ARG A 1 104 ? -7.775 5.046 26.128 1.00 82.12 104 ARG A N 1
ATOM 800 C CA . ARG A 1 104 ? -7.051 5.514 27.320 1.00 82.12 104 ARG A CA 1
ATOM 801 C C . ARG A 1 104 ? -7.673 6.794 27.869 1.00 82.12 104 ARG A C 1
ATOM 803 O O . ARG A 1 104 ? -7.935 6.863 29.063 1.00 82.12 104 ARG A O 1
ATOM 810 N N . THR A 1 105 ? -7.998 7.749 27.001 1.00 80.12 105 THR A N 1
ATOM 811 C CA . THR A 1 105 ? -8.614 9.023 27.405 1.00 80.12 105 THR A CA 1
ATOM 812 C C . THR A 1 105 ? -9.994 8.826 28.039 1.00 80.12 105 THR A C 1
ATOM 814 O O . THR A 1 105 ? -10.319 9.476 29.027 1.00 80.12 105 THR A O 1
ATOM 817 N N . SER A 1 106 ? -10.800 7.888 27.530 1.00 71.56 106 SER A N 1
ATOM 818 C CA . SER A 1 106 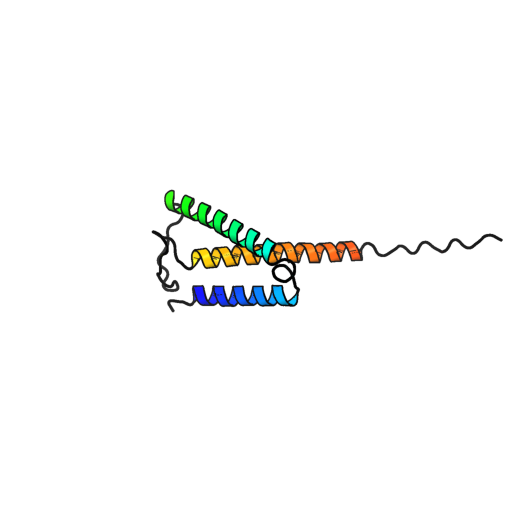? -12.107 7.569 28.125 1.00 71.56 106 SER A CA 1
ATOM 819 C C . SER A 1 106 ? -12.011 6.868 29.485 1.00 71.56 106 SER A C 1
ATOM 821 O O . SER A 1 106 ? -12.938 6.976 30.281 1.00 71.56 106 SER A O 1
ATOM 823 N N . SER A 1 107 ? -10.914 6.155 29.764 1.00 65.56 107 SER A N 1
ATOM 824 C CA . SER A 1 107 ? -10.709 5.481 31.053 1.00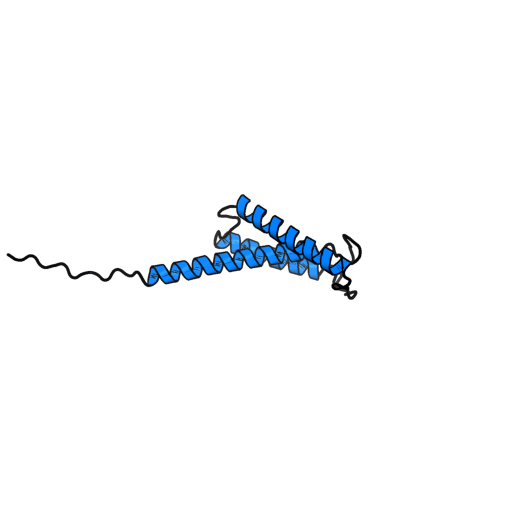 65.56 107 SER A CA 1
ATOM 825 C C . SER A 1 107 ? -10.289 6.446 32.169 1.00 65.56 107 SER A C 1
ATOM 827 O O . SER A 1 107 ? -10.585 6.170 33.331 1.00 65.56 107 SER A O 1
ATOM 829 N N . ASP A 1 108 ? -9.636 7.561 31.825 1.00 61.78 108 ASP A N 1
ATOM 830 C CA . ASP A 1 108 ? -9.268 8.629 32.770 1.00 61.78 108 ASP A CA 1
ATOM 831 C C . ASP A 1 108 ? -10.462 9.519 33.147 1.00 61.78 108 ASP A C 1
ATOM 833 O O . ASP A 1 108 ? -10.515 10.073 34.242 1.00 61.78 108 ASP A O 1
ATOM 837 N N . ALA A 1 109 ? -11.481 9.601 32.287 1.00 61.41 109 ALA A N 1
ATOM 838 C CA . ALA A 1 109 ? -12.724 10.330 32.543 1.00 61.41 109 ALA A CA 1
ATOM 839 C C . ALA A 1 109 ? -13.706 9.552 33.445 1.00 61.41 109 ALA A C 1
ATOM 841 O O . ALA A 1 109 ? -14.921 9.581 33.236 1.00 61.41 109 ALA A O 1
ATOM 842 N N . ARG A 1 110 ? -13.206 8.823 34.450 1.00 63.09 110 ARG A N 1
ATOM 843 C CA . ARG A 1 110 ? -14.069 8.191 35.453 1.00 63.09 110 ARG A CA 1
ATOM 844 C C . ARG A 1 110 ? -14.757 9.318 36.237 1.00 63.09 110 ARG A C 1
ATOM 846 O O . ARG A 1 110 ? -14.049 10.143 36.813 1.00 63.09 110 ARG A O 1
ATOM 853 N N . PRO A 1 111 ? -16.102 9.395 36.266 1.00 61.78 111 PRO A N 1
ATOM 854 C CA . PRO A 1 111 ? -16.779 10.484 36.948 1.00 61.78 111 PRO A CA 1
ATOM 855 C C . PRO A 1 111 ? -16.366 10.459 38.417 1.00 61.78 111 PRO A C 1
ATOM 857 O O . PRO A 1 111 ? -16.613 9.472 39.116 1.00 61.78 111 PRO A O 1
ATOM 860 N N . VAL A 1 112 ? -15.723 11.531 38.885 1.00 68.69 112 VAL A N 1
ATOM 861 C CA . VAL A 1 112 ? -15.647 11.817 40.316 1.00 68.69 112 VAL A CA 1
ATOM 862 C C . VAL A 1 112 ? -17.095 11.949 40.761 1.00 68.69 112 VAL A C 1
ATOM 864 O O . VAL A 1 112 ? -17.767 12.920 40.419 1.00 68.69 112 VAL A O 1
ATOM 867 N N . ALA A 1 113 ? -17.604 10.920 41.438 1.00 69.00 113 ALA A N 1
ATOM 868 C CA . ALA A 1 113 ? -18.919 10.960 42.047 1.00 69.00 113 ALA A CA 1
ATOM 869 C C . ALA A 1 113 ? -18.902 12.111 43.056 1.00 69.00 113 ALA A C 1
ATOM 871 O O . ALA A 1 113 ? -18.309 11.997 44.129 1.00 69.00 113 ALA A O 1
ATOM 872 N N . LEU A 1 114 ? -19.485 13.248 42.673 1.00 70.94 114 LEU A N 1
ATOM 873 C CA . LEU A 1 114 ? -19.665 14.362 43.588 1.00 70.94 114 LEU A CA 1
ATOM 874 C C . LEU A 1 114 ? -20.558 13.856 44.726 1.00 70.94 114 LEU A C 1
ATOM 876 O O . LEU A 1 114 ? -21.623 13.295 44.442 1.00 70.94 114 LEU A O 1
ATOM 880 N N . PRO A 1 115 ? -20.131 13.994 45.994 1.00 68.62 115 PRO A N 1
ATOM 881 C CA . PRO A 1 115 ? -20.937 13.555 47.118 1.00 68.62 115 PRO A CA 1
ATOM 882 C C . PRO A 1 115 ? -22.292 14.252 47.028 1.00 68.62 115 PRO A C 1
ATOM 884 O O . PRO A 1 115 ? -22.355 15.473 46.867 1.00 68.62 115 PRO A O 1
ATOM 887 N N . ALA A 1 116 ? -23.366 13.459 47.080 1.00 68.50 116 ALA A N 1
ATOM 888 C CA . ALA A 1 116 ? -24.724 13.974 47.095 1.00 68.50 116 ALA A CA 1
ATOM 889 C C . ALA A 1 116 ? -24.807 15.017 48.211 1.00 68.50 116 ALA A C 1
ATOM 891 O O . ALA A 1 116 ? -24.614 14.690 49.384 1.00 68.50 116 ALA A O 1
ATOM 892 N N . ALA A 1 117 ? -25.016 16.277 47.827 1.00 64.69 117 ALA A N 1
ATOM 893 C CA . ALA A 1 117 ? -25.188 17.369 48.764 1.00 64.69 117 ALA A CA 1
ATOM 894 C C . ALA A 1 117 ? -26.436 17.059 49.593 1.00 64.69 117 ALA A C 1
ATOM 896 O O . ALA A 1 117 ? -27.565 17.258 49.144 1.00 64.69 117 ALA A O 1
ATOM 897 N N . GLY A 1 118 ? -26.201 16.488 50.776 1.00 65.25 118 GLY A N 1
ATOM 898 C CA . GLY A 1 118 ? -27.215 16.178 51.764 1.00 65.25 118 GLY A CA 1
ATOM 899 C C . GLY A 1 118 ? -28.028 17.431 52.032 1.00 65.25 118 GLY A C 1
ATOM 900 O O . GLY A 1 118 ? -27.501 18.461 52.457 1.00 65.25 118 GLY A O 1
ATOM 901 N N . ALA A 1 119 ? -29.309 17.324 51.702 1.00 61.72 119 ALA A N 1
ATOM 902 C CA . ALA A 1 119 ? -30.313 18.336 51.907 1.00 61.72 119 ALA A CA 1
ATOM 903 C C . ALA A 1 119 ? -30.270 18.832 53.357 1.00 61.72 119 ALA A C 1
ATOM 905 O O . ALA A 1 119 ? -30.455 18.071 54.305 1.00 61.72 119 ALA A O 1
ATOM 906 N N . ARG A 1 120 ? -30.051 20.138 53.517 1.00 65.50 120 ARG A N 1
ATOM 907 C CA . ARG A 1 120 ? -30.508 20.848 54.708 1.00 65.50 120 ARG A CA 1
ATOM 908 C C . ARG A 1 120 ? -32.033 20.765 54.730 1.00 65.50 120 ARG 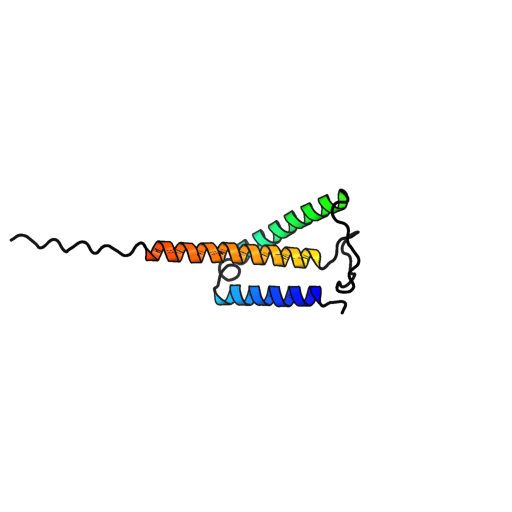A C 1
ATOM 910 O O . ARG A 1 120 ? -32.652 21.347 53.837 1.00 65.50 120 ARG A O 1
ATOM 917 N N . ARG A 1 121 ? -32.606 20.120 55.744 1.00 60.53 121 ARG A N 1
ATOM 918 C CA . ARG A 1 121 ? -33.689 20.634 56.605 1.00 60.53 121 ARG A CA 1
ATOM 919 C C . ARG A 1 121 ? -34.168 19.557 57.564 1.00 60.53 121 ARG A C 1
ATOM 921 O O . ARG A 1 121 ? -34.378 18.420 57.099 1.00 60.53 121 ARG A O 1
#

Solvent-accessible surface area (backbone atoms only — not comparable to full-atom values): 7064 Å² total; per-residue (Å²): 99,50,48,55,55,60,51,52,51,52,54,51,46,49,52,51,51,52,51,32,60,75,66,44,64,41,65,71,69,41,45,68,61,46,50,52,53,38,53,50,48,32,53,53,52,52,50,52,49,53,52,33,42,76,70,69,71,60,77,75,78,92,57,76,37,52,74,81,55,64,75,48,94,83,37,47,58,59,49,65,54,49,40,44,45,51,44,49,52,50,53,51,50,52,54,49,49,53,54,56,51,54,54,52,58,60,63,70,62,60,77,79,78,71,76,78,80,76,76,89,127

Secondary structure (DSSP, 8-state):
-TTHHHHHHHHHHHHHHHHHHHHT-SHHHHHHHHHHHHHHHHHHHHHHHHHHHHTT-------TTS---EEETTEETHHHHHHHHHHHHHHHHHHHHHHHHHHHHHHH---------PPP-

Sequence (121 aa):
MRFAYLGALLVSAGGLALLDRRWRLLLWEDVRRAVIVLVSGVLVLLGADLVGIANGLFFRAPTRVMTGVLLAPELPVEEPVFLAFLCYLTMLLVRGAERVLARRTSSDARPVALPAAGARR

Foldseek 3Di:
DACVLVVVLVVVLVVLVVVCVVVVQPCNVPVVVLVVQLVVQLVVVVVVVVVCVVVVNDDDDDDNHHNPDAPDVRHGPCVSSVSSSVSSVVSSVVSVVVVVVVVVVVVVVPDPPDPDPPDDD

pLDDT: mean 78.52, std 11.56, range [54.94, 95.88]

Mean predicted aligned error: 10.51 Å